Protein AF-A0A645DW11-F1 (afdb_monomer_lite)

Structure (mmCIF, N/CA/C/O backbone):
data_AF-A0A645DW11-F1
#
_entry.id   AF-A0A645DW11-F1
#
loop_
_atom_site.group_PDB
_atom_site.id
_atom_site.type_symbol
_atom_site.label_atom_id
_atom_site.label_alt_id
_atom_site.label_comp_id
_atom_site.label_asym_id
_atom_site.label_entity_id
_atom_site.label_seq_id
_atom_site.pdbx_PDB_ins_code
_atom_site.Cartn_x
_atom_site.Cartn_y
_atom_site.Cartn_z
_atom_site.occupancy
_atom_site.B_iso_or_equiv
_atom_site.auth_seq_id
_atom_site.auth_comp_id
_atom_site.auth_asym_id
_atom_site.auth_atom_id
_atom_site.pdbx_PDB_model_num
ATOM 1 N N . MET A 1 1 ? 14.569 16.058 -11.344 1.00 47.72 1 MET A N 1
ATOM 2 C CA . MET A 1 1 ? 13.629 14.921 -11.445 1.00 47.72 1 MET A CA 1
ATOM 3 C C . MET A 1 1 ? 12.565 15.283 -12.467 1.00 47.72 1 MET A C 1
ATOM 5 O O . MET A 1 1 ? 12.013 16.370 -12.363 1.00 47.72 1 MET A O 1
ATOM 9 N N . LYS A 1 2 ? 12.343 14.436 -13.477 1.00 69.00 2 LYS A N 1
ATOM 10 C CA . LYS A 1 2 ? 11.319 14.630 -14.516 1.00 69.00 2 LYS A CA 1
ATOM 11 C C . LYS A 1 2 ? 10.153 13.693 -14.203 1.00 69.00 2 LYS A C 1
ATOM 13 O O . LYS A 1 2 ? 10.388 12.536 -13.873 1.00 69.00 2 LYS A O 1
ATOM 18 N N . LYS A 1 3 ? 8.920 14.192 -14.282 1.00 66.06 3 LYS A N 1
ATOM 19 C CA . LYS A 1 3 ? 7.724 13.344 -14.229 1.00 66.06 3 LYS A CA 1
ATOM 20 C C . LYS A 1 3 ? 7.650 12.554 -15.539 1.00 66.06 3 LYS A C 1
ATOM 22 O O . LYS A 1 3 ? 7.740 13.162 -16.603 1.00 66.06 3 LYS A O 1
ATOM 27 N N . LEU A 1 4 ? 7.510 11.238 -15.449 1.00 67.75 4 LEU A N 1
ATOM 28 C CA . LEU A 1 4 ? 7.292 10.354 -16.594 1.00 67.75 4 LEU A CA 1
ATOM 29 C C . LEU A 1 4 ? 5.898 9.734 -16.478 1.00 67.75 4 LEU A C 1
ATOM 31 O O . LEU A 1 4 ? 5.398 9.554 -15.364 1.00 67.75 4 LEU A O 1
ATOM 35 N N . GLU A 1 5 ? 5.267 9.443 -17.612 1.00 64.38 5 GLU A N 1
ATOM 36 C CA . GLU A 1 5 ? 4.004 8.707 -17.651 1.00 64.38 5 GLU A CA 1
ATOM 37 C C . GLU A 1 5 ? 4.282 7.212 -17.826 1.00 64.38 5 GLU A C 1
ATOM 39 O O . GLU A 1 5 ? 5.211 6.815 -18.524 1.00 64.38 5 GLU A O 1
ATOM 44 N N . VAL A 1 6 ? 3.480 6.374 -17.168 1.00 65.19 6 VAL A N 1
ATOM 45 C CA . VAL A 1 6 ? 3.651 4.910 -17.139 1.00 65.19 6 VAL A CA 1
ATOM 46 C C . VAL A 1 6 ? 3.847 4.276 -18.533 1.00 65.19 6 VAL A C 1
ATOM 48 O O . VAL A 1 6 ? 4.740 3.434 -18.654 1.00 65.19 6 VAL A O 1
ATOM 51 N N . PRO A 1 7 ? 3.087 4.650 -19.589 1.00 63.72 7 PRO A N 1
ATOM 52 C CA . PRO A 1 7 ? 3.240 4.037 -20.912 1.00 63.72 7 PRO A CA 1
ATOM 53 C C . PRO A 1 7 ? 4.620 4.305 -21.527 1.00 63.72 7 PRO A C 1
ATOM 55 O O . PRO A 1 7 ? 5.224 3.406 -22.111 1.00 6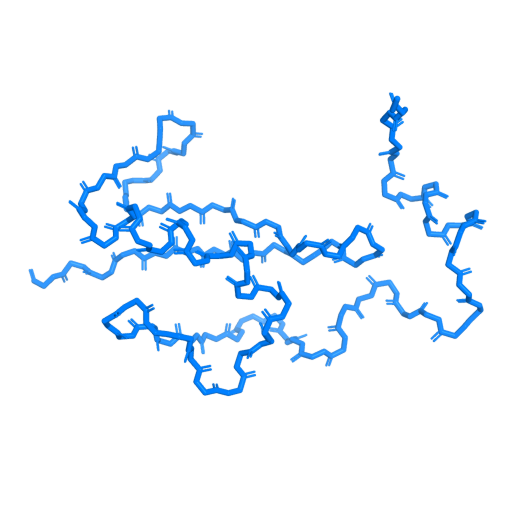3.72 7 PRO A O 1
ATOM 58 N N . ASP A 1 8 ? 5.140 5.518 -21.335 1.00 66.31 8 ASP A N 1
ATOM 59 C CA . ASP A 1 8 ? 6.438 5.939 -21.864 1.00 66.31 8 ASP A CA 1
ATOM 60 C C . ASP A 1 8 ? 7.581 5.232 -21.135 1.00 66.31 8 ASP A C 1
ATOM 62 O O . ASP A 1 8 ? 8.549 4.793 -21.754 1.00 66.31 8 ASP A O 1
ATOM 66 N N . VAL A 1 9 ? 7.450 5.058 -19.812 1.00 68.12 9 VAL A N 1
ATOM 67 C CA . VAL A 1 9 ? 8.474 4.382 -19.005 1.00 68.12 9 VAL A CA 1
ATOM 68 C C . VAL A 1 9 ? 8.645 2.932 -19.451 1.00 68.12 9 VAL A C 1
ATOM 70 O O . VAL A 1 9 ? 9.770 2.452 -19.578 1.00 68.12 9 VAL A O 1
ATOM 73 N N . HIS A 1 10 ? 7.542 2.233 -19.719 1.00 69.25 10 HIS A N 1
ATOM 74 C CA . HIS A 1 10 ? 7.616 0.838 -20.131 1.00 69.25 10 HIS A CA 1
ATOM 75 C C . HIS A 1 10 ? 8.172 0.683 -21.553 1.00 69.25 10 HIS A C 1
ATOM 77 O O . HIS A 1 10 ? 8.925 -0.251 -21.808 1.00 69.25 10 HIS A O 1
ATOM 83 N N . SER A 1 11 ? 7.834 1.581 -22.483 1.00 67.44 11 SER A N 1
ATOM 84 C CA . SER A 1 11 ? 8.343 1.495 -23.858 1.00 67.44 11 SER A CA 1
ATOM 85 C C . SER A 1 11 ? 9.818 1.886 -23.987 1.00 67.44 11 SER A C 1
ATOM 87 O O . SER A 1 11 ? 10.484 1.405 -24.898 1.00 67.44 11 SER A O 1
ATOM 89 N N . GLU A 1 12 ? 10.314 2.783 -23.132 1.00 75.19 12 GLU A N 1
ATOM 90 C CA . GLU A 1 12 ? 11.661 3.358 -23.258 1.00 75.19 12 GLU A CA 1
ATOM 91 C C . GLU A 1 12 ? 12.684 2.705 -22.308 1.00 75.19 12 GLU A C 1
ATOM 93 O O . GLU A 1 12 ? 13.870 2.662 -22.631 1.00 75.19 12 GLU A O 1
ATOM 98 N N . TYR A 1 13 ? 12.247 2.170 -21.158 1.00 76.50 13 TYR A N 1
ATOM 99 C CA . TYR A 1 13 ? 13.152 1.710 -20.091 1.00 76.50 13 TYR A CA 1
ATOM 100 C C . TYR A 1 13 ? 12.944 0.261 -19.630 1.00 76.50 13 TYR A C 1
ATOM 102 O O . TYR A 1 13 ? 13.789 -0.253 -18.892 1.00 76.50 13 TYR A O 1
ATOM 110 N N . ALA A 1 14 ? 11.852 -0.413 -20.008 1.00 73.12 14 ALA A N 1
ATOM 111 C CA . ALA A 1 14 ? 11.672 -1.822 -19.655 1.00 73.12 14 ALA A CA 1
ATOM 112 C C . ALA A 1 14 ? 12.545 -2.720 -20.548 1.00 73.12 14 ALA A C 1
ATOM 114 O O . ALA A 1 14 ? 12.664 -2.494 -21.749 1.00 73.12 14 ALA A O 1
ATOM 115 N N . ALA A 1 15 ? 13.144 -3.762 -19.969 1.00 75.00 15 ALA A N 1
ATOM 116 C CA . ALA A 1 15 ? 13.813 -4.797 -20.757 1.00 75.00 15 ALA A CA 1
ATOM 117 C C . ALA A 1 15 ? 12.774 -5.681 -21.475 1.00 75.00 15 ALA A C 1
ATOM 119 O O . ALA A 1 15 ? 11.676 -5.872 -20.953 1.00 75.00 15 ALA A O 1
ATOM 120 N N . ASP A 1 16 ? 13.137 -6.285 -22.614 1.00 69.31 16 ASP A N 1
ATOM 121 C CA . ASP A 1 16 ? 12.224 -7.050 -23.489 1.00 69.31 16 ASP A CA 1
ATOM 122 C C . ASP A 1 16 ? 11.403 -8.152 -22.788 1.00 69.31 16 ASP A C 1
ATOM 124 O O . ASP A 1 16 ? 10.331 -8.523 -23.256 1.00 69.31 16 ASP A O 1
ATOM 128 N N . ASN A 1 17 ? 11.881 -8.667 -21.650 1.00 69.81 17 ASN A N 1
ATOM 129 C CA . ASN A 1 17 ? 11.229 -9.735 -20.881 1.00 69.81 17 ASN A CA 1
ATOM 130 C C . ASN A 1 17 ? 10.521 -9.251 -19.601 1.00 69.81 17 ASN A C 1
ATOM 132 O O . ASN A 1 17 ? 10.219 -10.057 -18.719 1.00 69.81 17 ASN A O 1
ATOM 136 N N . VAL A 1 18 ? 10.280 -7.948 -19.456 1.00 66.88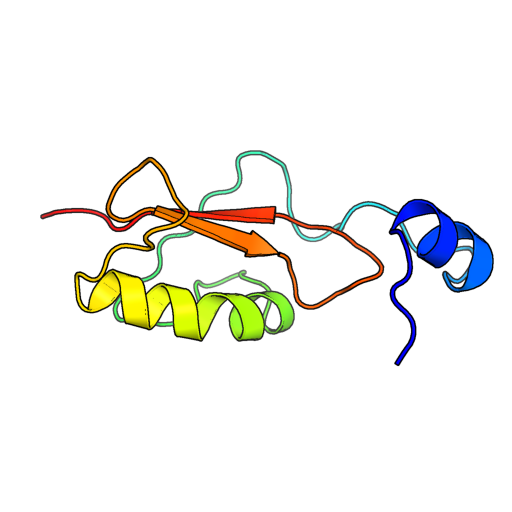 18 VAL A N 1
ATOM 137 C CA . VAL A 1 18 ? 9.557 -7.386 -18.309 1.00 66.88 18 VAL A CA 1
ATOM 138 C C . VAL A 1 18 ? 8.069 -7.288 -18.648 1.00 66.88 18 VAL A C 1
ATOM 140 O O . VAL A 1 18 ? 7.671 -6.655 -19.623 1.00 66.88 18 VAL A O 1
ATOM 143 N N . HIS A 1 19 ? 7.234 -7.960 -17.856 1.00 66.25 19 HIS A N 1
ATOM 144 C CA . HIS A 1 19 ? 5.785 -7.969 -18.049 1.00 66.25 19 HIS A CA 1
ATOM 145 C C . HIS A 1 19 ? 5.141 -6.732 -17.435 1.00 66.25 19 HIS A C 1
ATOM 147 O O . HIS A 1 19 ? 5.272 -6.546 -16.240 1.00 66.25 19 HIS A O 1
ATOM 153 N N . ILE A 1 20 ? 4.306 -6.008 -18.184 1.00 65.56 20 ILE A N 1
ATOM 154 C CA . ILE A 1 20 ? 3.559 -4.814 -17.721 1.00 65.56 20 ILE A CA 1
ATOM 155 C C . ILE A 1 20 ? 2.774 -5.058 -16.412 1.00 65.56 20 ILE A C 1
ATOM 157 O O . ILE A 1 20 ? 2.559 -4.145 -15.612 1.00 65.56 20 ILE A O 1
ATOM 161 N N . HIS A 1 21 ? 2.358 -6.302 -16.168 1.00 67.12 21 HIS A N 1
ATOM 162 C CA . HIS A 1 21 ? 1.635 -6.704 -14.968 1.00 67.12 21 HIS A CA 1
ATOM 163 C C . HIS A 1 21 ? 2.544 -7.453 -13.992 1.00 6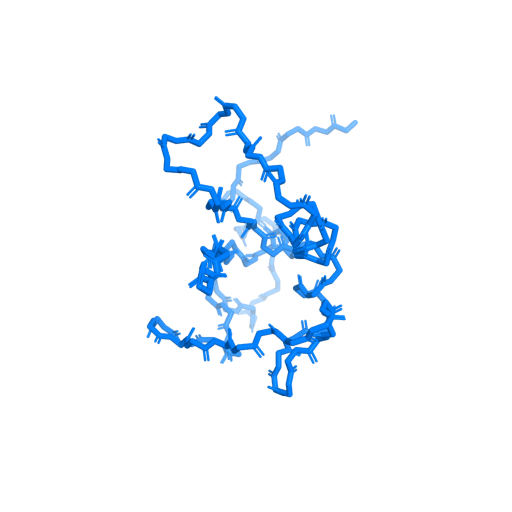7.12 21 HIS A C 1
ATOM 165 O O . HIS A 1 21 ? 3.255 -8.388 -14.365 1.00 67.12 21 HIS A O 1
ATOM 171 N N . CYS A 1 22 ? 2.466 -7.096 -12.708 1.00 69.50 22 CYS A N 1
ATOM 172 C CA . CYS A 1 22 ? 3.203 -7.801 -11.667 1.00 69.50 22 CYS A CA 1
ATOM 173 C C . CYS A 1 22 ? 2.725 -9.258 -11.561 1.00 69.50 22 CYS A C 1
ATOM 175 O O . CYS A 1 22 ? 1.622 -9.525 -11.091 1.00 69.50 22 CYS A O 1
ATOM 177 N N . ALA A 1 23 ? 3.585 -10.212 -11.920 1.00 67.56 23 ALA A N 1
ATOM 178 C CA . ALA A 1 23 ? 3.260 -11.641 -11.901 1.00 67.56 23 ALA A CA 1
ATOM 179 C C . ALA A 1 23 ? 2.950 -12.208 -10.499 1.00 67.56 23 ALA A C 1
ATOM 181 O O . ALA A 1 23 ? 2.441 -13.321 -10.379 1.00 67.56 23 ALA A O 1
ATOM 182 N N . LYS A 1 24 ? 3.281 -11.471 -9.428 1.00 67.25 24 LYS A N 1
ATOM 183 C CA . LYS A 1 24 ? 3.079 -11.925 -8.043 1.00 67.25 24 LYS A CA 1
ATOM 184 C C . LYS A 1 24 ? 1.644 -11.805 -7.548 1.00 67.25 24 LYS A C 1
ATOM 186 O O . LYS A 1 24 ? 1.314 -12.474 -6.574 1.00 67.25 24 LYS A O 1
ATOM 191 N N . TYR A 1 25 ? 0.827 -10.967 -8.175 1.00 70.81 25 TYR A N 1
ATOM 192 C CA . TYR A 1 25 ? -0.510 -10.662 -7.683 1.00 70.81 25 TYR A CA 1
ATOM 193 C C . TYR A 1 25 ? -1.553 -10.950 -8.751 1.00 70.81 25 TYR A C 1
ATOM 195 O O . TYR A 1 25 ? -1.356 -10.655 -9.928 1.00 70.81 25 TYR A O 1
ATOM 203 N N . LYS A 1 26 ? -2.676 -11.524 -8.321 1.00 71.06 26 LYS A N 1
ATOM 204 C CA . LYS A 1 26 ? -3.882 -11.660 -9.139 1.00 71.06 26 LYS A CA 1
ATOM 205 C C . LYS A 1 26 ? -4.937 -10.679 -8.641 1.00 71.06 26 LYS A C 1
ATOM 207 O O . LYS A 1 26 ? -4.982 -10.365 -7.452 1.00 71.06 26 LYS A O 1
ATOM 212 N N . GLU A 1 27 ? -5.778 -10.195 -9.548 1.00 74.00 27 GLU A N 1
ATOM 213 C CA . GLU A 1 27 ? -6.927 -9.368 -9.174 1.00 74.00 27 GLU A CA 1
ATOM 214 C C . GLU A 1 27 ? -7.819 -10.124 -8.173 1.00 74.00 27 GLU A C 1
ATOM 216 O O . GLU A 1 27 ? -8.032 -11.330 -8.312 1.00 74.00 27 GLU A O 1
ATOM 221 N N . GLY A 1 28 ? -8.286 -9.427 -7.133 1.00 74.69 28 GLY A N 1
ATOM 222 C CA . GLY A 1 28 ? -9.097 -10.011 -6.058 1.00 74.69 28 GLY A CA 1
ATOM 223 C C . GLY A 1 28 ? -8.309 -10.737 -4.963 1.00 74.69 28 GLY A C 1
ATOM 224 O O . GLY A 1 28 ? -8.915 -11.342 -4.086 1.00 74.69 28 GLY A O 1
ATOM 225 N N . GLN A 1 29 ? -6.974 -10.701 -4.980 1.00 81.88 29 GLN A N 1
ATOM 226 C CA . GLN A 1 29 ? -6.177 -11.305 -3.917 1.00 81.88 29 GLN A CA 1
ATOM 227 C C . GLN A 1 29 ? -6.194 -10.452 -2.643 1.00 81.88 29 GLN A C 1
ATOM 229 O O . GLN A 1 29 ? -5.746 -9.305 -2.637 1.00 81.88 29 GLN A O 1
ATOM 234 N N . GLU A 1 30 ? -6.672 -11.043 -1.553 1.00 86.19 30 GLU A N 1
ATOM 235 C CA . GLU A 1 30 ? -6.822 -10.379 -0.260 1.00 86.19 30 GLU A CA 1
ATOM 236 C C . GLU A 1 30 ? -5.744 -10.834 0.725 1.00 86.19 30 GLU A C 1
ATOM 238 O O . GLU A 1 30 ? -5.357 -12.003 0.773 1.00 86.19 30 GLU A O 1
ATOM 243 N N . TYR A 1 31 ? -5.264 -9.895 1.539 1.00 86.50 31 TYR A N 1
ATOM 244 C CA . TYR A 1 31 ? -4.297 -10.166 2.594 1.00 86.50 31 TYR A CA 1
ATOM 245 C C . TYR A 1 31 ? -4.747 -9.510 3.887 1.00 86.50 31 TYR A C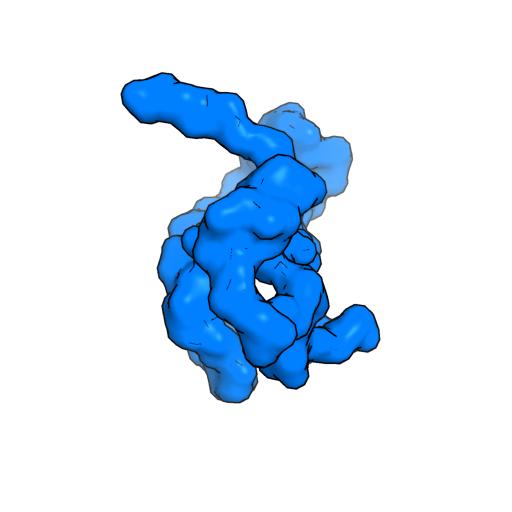 1
ATOM 247 O O . TYR A 1 31 ? -5.075 -8.326 3.913 1.00 86.50 31 TYR A O 1
ATOM 255 N N . LEU A 1 32 ? -4.690 -10.267 4.980 1.00 86.19 32 LEU A N 1
ATOM 256 C CA . LEU A 1 32 ? -4.983 -9.745 6.304 1.00 86.19 32 LEU A CA 1
ATOM 257 C C . LEU A 1 32 ? -3.685 -9.329 6.999 1.00 86.19 32 LEU A C 1
ATOM 259 O O . LEU A 1 32 ? -2.833 -10.160 7.314 1.00 86.19 32 LEU A O 1
ATOM 263 N N . CYS A 1 33 ? -3.554 -8.034 7.261 1.00 86.50 33 CYS A N 1
ATOM 264 C CA . CYS A 1 33 ? -2.491 -7.484 8.089 1.00 86.50 33 CYS A CA 1
ATOM 265 C C . CYS A 1 33 ? -2.936 -7.486 9.558 1.00 86.50 33 CYS A C 1
ATOM 267 O O . CYS A 1 33 ? -3.959 -6.894 9.898 1.00 86.50 33 CYS A O 1
ATOM 269 N N . LYS A 1 34 ? -2.166 -8.134 10.438 1.00 84.19 34 LYS A N 1
ATOM 270 C CA . LYS A 1 34 ? -2.367 -8.089 11.896 1.00 84.19 34 LYS A CA 1
ATOM 271 C C . LYS A 1 34 ? -1.184 -7.378 12.542 1.00 84.19 34 LYS A C 1
ATOM 273 O O . LYS A 1 34 ? -0.045 -7.630 12.162 1.00 84.19 34 LYS A O 1
ATOM 278 N N . ASN A 1 35 ? -1.447 -6.503 13.515 1.00 84.75 35 ASN A N 1
ATOM 279 C CA . ASN A 1 35 ? -0.420 -5.752 14.257 1.00 84.75 35 ASN A CA 1
ATOM 280 C C . ASN A 1 35 ? 0.564 -4.973 13.365 1.00 84.75 35 ASN A C 1
ATOM 282 O O . ASN A 1 35 ? 1.741 -4.850 13.697 1.00 84.75 35 ASN A O 1
ATOM 286 N N . VAL A 1 36 ? 0.095 -4.483 12.212 1.00 84.06 36 VAL A N 1
ATOM 287 C CA . VAL A 1 36 ? 0.927 -3.786 11.216 1.00 84.06 36 VAL A CA 1
ATOM 288 C C . VAL A 1 36 ? 2.152 -4.610 10.784 1.00 84.06 36 VAL A C 1
ATOM 290 O O . VAL A 1 36 ? 3.230 -4.084 10.499 1.00 84.06 36 VAL A O 1
ATOM 293 N N . GLN A 1 37 ? 1.998 -5.933 10.744 1.00 88.06 37 GLN A N 1
ATOM 294 C CA . GLN A 1 37 ? 3.016 -6.839 10.235 1.00 88.06 37 GLN A CA 1
ATOM 295 C C . GLN A 1 37 ? 2.721 -7.225 8.794 1.00 88.06 37 GLN A C 1
ATOM 297 O O . GLN A 1 37 ? 1.570 -7.413 8.395 1.00 88.06 37 GLN A O 1
ATOM 302 N N . LYS A 1 38 ? 3.795 -7.380 8.016 1.00 90.19 38 LYS A N 1
ATOM 303 C CA . LYS A 1 38 ? 3.702 -7.819 6.628 1.00 90.19 38 LYS A CA 1
ATOM 304 C C . LYS A 1 38 ? 2.964 -9.163 6.567 1.00 90.19 38 LYS A C 1
ATOM 306 O O . LYS A 1 38 ? 3.423 -10.107 7.213 1.00 90.19 38 LYS A O 1
ATOM 311 N N . PRO A 1 39 ? 1.908 -9.296 5.747 1.00 86.88 39 PRO A N 1
ATOM 312 C CA . PRO A 1 39 ? 1.251 -10.577 5.552 1.00 86.88 39 PRO A CA 1
ATOM 313 C C . PRO A 1 39 ? 2.223 -11.621 4.987 1.00 86.88 39 PRO A C 1
ATOM 315 O O . PRO A 1 39 ? 3.160 -11.305 4.231 1.00 86.88 39 PRO A O 1
ATOM 318 N N . GLU A 1 40 ? 1.992 -12.886 5.327 1.00 84.62 40 GLU A N 1
ATOM 319 C CA . GLU A 1 40 ? 2.703 -13.992 4.694 1.00 84.62 40 GLU A CA 1
ATOM 320 C C . GLU A 1 40 ? 2.368 -14.026 3.193 1.00 84.62 40 GLU A C 1
ATOM 322 O O . GLU A 1 40 ? 1.244 -13.746 2.781 1.00 84.62 40 GLU A O 1
ATOM 327 N N . GLY A 1 41 ? 3.375 -14.253 2.348 1.00 82.06 41 GLY A N 1
ATOM 328 C CA . GLY A 1 41 ? 3.210 -14.201 0.891 1.00 82.06 41 GLY A CA 1
ATOM 329 C C . GLY A 1 41 ? 3.081 -12.796 0.279 1.00 82.06 41 GLY A C 1
ATOM 330 O O . GLY A 1 41 ? 3.153 -12.676 -0.942 1.00 82.06 41 GLY A O 1
ATOM 331 N N . PHE A 1 42 ? 2.967 -11.723 1.073 1.00 84.31 42 PHE A N 1
ATOM 332 C CA . PHE A 1 42 ? 2.983 -10.358 0.535 1.00 84.31 42 PHE A CA 1
ATOM 333 C C . PHE A 1 42 ? 4.403 -9.934 0.131 1.00 84.31 42 PHE A C 1
ATOM 335 O O . PHE A 1 42 ? 5.375 -10.198 0.855 1.00 84.31 42 PHE A O 1
ATOM 342 N N . CYS A 1 43 ? 4.526 -9.263 -1.016 1.00 84.44 43 CYS A N 1
ATOM 343 C CA . CYS A 1 43 ? 5.788 -8.771 -1.556 1.00 84.44 43 CYS A CA 1
ATOM 344 C C . CYS A 1 43 ? 6.425 -7.748 -0.610 1.00 84.44 43 CYS A C 1
ATOM 346 O O . CYS A 1 43 ? 5.829 -6.720 -0.295 1.00 84.44 43 CYS A O 1
ATOM 348 N N . SER A 1 44 ? 7.669 -8.000 -0.199 1.00 84.06 44 SER A N 1
ATOM 349 C CA . SER A 1 44 ? 8.414 -7.100 0.688 1.00 84.06 44 SER A CA 1
ATOM 350 C C . SER A 1 44 ? 8.623 -5.708 0.085 1.00 84.06 44 SER A C 1
ATOM 352 O O . SER A 1 44 ? 8.645 -4.735 0.824 1.00 84.06 44 SER A O 1
ATOM 354 N N . TRP A 1 45 ? 8.718 -5.594 -1.244 1.00 82.81 45 TRP A N 1
ATOM 355 C CA . TRP A 1 45 ? 8.876 -4.301 -1.919 1.00 82.81 45 TRP A CA 1
ATOM 356 C C . TRP A 1 45 ? 7.591 -3.470 -1.882 1.00 82.81 45 TRP A C 1
ATOM 358 O O . TRP A 1 45 ? 7.612 -2.290 -1.545 1.00 82.81 45 TRP A O 1
ATOM 368 N N . ALA A 1 46 ? 6.451 -4.113 -2.155 1.00 85.06 46 ALA A N 1
ATOM 369 C CA . ALA A 1 46 ? 5.144 -3.482 -2.012 1.00 85.06 46 ALA A CA 1
ATOM 370 C C . ALA A 1 46 ? 4.869 -3.116 -0.545 1.00 85.06 46 ALA A C 1
ATOM 372 O O . ALA A 1 46 ? 4.290 -2.070 -0.268 1.00 85.06 46 ALA A O 1
ATOM 373 N N . TRP A 1 47 ? 5.336 -3.939 0.402 1.00 87.38 47 TRP A N 1
ATOM 374 C CA . TRP A 1 47 ? 5.173 -3.676 1.829 1.00 87.38 47 TRP A CA 1
ATOM 375 C C . TRP A 1 47 ? 5.818 -2.364 2.273 1.00 87.38 47 TRP A C 1
ATOM 377 O O . TRP A 1 47 ? 5.223 -1.663 3.078 1.00 87.38 47 TRP A O 1
ATOM 387 N N . VAL A 1 48 ? 6.979 -1.986 1.728 1.00 87.12 48 VAL A N 1
ATOM 388 C CA . VAL A 1 48 ? 7.631 -0.709 2.077 1.00 87.12 48 VAL A CA 1
ATOM 389 C C . VAL A 1 48 ? 6.737 0.491 1.744 1.00 87.12 48 VAL A C 1
ATOM 391 O O . VAL A 1 48 ? 6.667 1.431 2.529 1.00 87.12 48 VAL A O 1
ATOM 394 N N . ALA A 1 49 ? 6.006 0.447 0.626 1.00 86.50 49 ALA A N 1
ATOM 395 C CA . ALA A 1 49 ? 5.054 1.501 0.262 1.00 86.50 49 ALA A CA 1
ATOM 396 C C . ALA A 1 49 ? 3.776 1.473 1.122 1.00 86.50 49 ALA A C 1
ATOM 398 O O . ALA A 1 49 ? 3.180 2.510 1.403 1.00 86.50 49 ALA A O 1
ATOM 399 N N . VAL A 1 50 ? 3.355 0.277 1.538 1.00 89.69 50 VAL A N 1
ATOM 400 C CA . VAL A 1 50 ? 2.087 0.025 2.236 1.00 89.69 50 VAL A CA 1
ATOM 401 C C . VAL A 1 50 ? 2.199 0.194 3.757 1.00 89.69 50 VAL A C 1
ATOM 403 O O . VAL A 1 50 ? 1.219 0.561 4.397 1.00 89.69 50 VAL A O 1
ATOM 406 N N . GLN A 1 51 ? 3.369 -0.054 4.351 1.00 90.06 51 GLN A N 1
ATOM 407 C CA . GLN A 1 51 ? 3.554 -0.142 5.802 1.00 90.06 51 GLN A CA 1
ATOM 408 C C . GLN A 1 51 ? 3.150 1.141 6.530 1.00 90.06 51 GLN A C 1
ATOM 410 O O . GLN A 1 51 ? 2.366 1.073 7.471 1.00 90.06 51 GLN A O 1
ATOM 415 N N . ASP A 1 52 ? 3.651 2.298 6.093 1.00 89.94 52 ASP A N 1
ATOM 416 C CA . ASP A 1 52 ? 3.329 3.598 6.703 1.00 89.94 52 ASP A CA 1
ATOM 417 C C . ASP A 1 52 ? 1.816 3.869 6.681 1.00 89.94 52 ASP A C 1
ATOM 419 O O . ASP A 1 52 ? 1.217 4.267 7.680 1.00 89.94 52 ASP A O 1
ATOM 423 N N . LYS A 1 53 ? 1.173 3.525 5.561 1.00 90.38 53 LYS A N 1
ATOM 424 C CA . LYS A 1 53 ? -0.272 3.665 5.366 1.00 90.38 53 LYS A CA 1
ATOM 425 C C . LYS A 1 53 ? -1.061 2.724 6.266 1.00 90.38 53 LYS A C 1
ATOM 427 O O . LYS A 1 53 ? -2.039 3.131 6.884 1.00 90.38 53 LYS A O 1
ATOM 432 N N . ALA A 1 54 ? -0.601 1.482 6.399 1.00 90.25 54 ALA A N 1
ATOM 433 C CA . ALA A 1 54 ? -1.181 0.511 7.314 1.00 90.25 54 ALA A CA 1
ATOM 434 C C . ALA A 1 54 ? -1.060 0.962 8.780 1.00 90.25 54 ALA A C 1
ATOM 436 O O . ALA A 1 54 ? -2.013 0.782 9.532 1.00 90.25 54 ALA A O 1
ATOM 437 N N . VAL A 1 55 ? 0.063 1.576 9.185 1.00 90.69 55 VAL A N 1
ATOM 438 C CA . VAL A 1 55 ? 0.219 2.164 10.531 1.00 90.69 55 VAL A CA 1
ATOM 439 C C . VAL A 1 55 ? -0.765 3.314 10.723 1.00 90.69 55 VAL A C 1
ATOM 441 O O . VAL A 1 55 ? -1.483 3.340 11.718 1.00 90.69 55 VAL A O 1
ATOM 444 N N . PHE A 1 56 ? -0.825 4.245 9.773 1.00 91.31 56 PHE A N 1
ATOM 445 C CA . PHE A 1 56 ? -1.689 5.421 9.859 1.00 91.31 56 PHE A CA 1
ATOM 446 C C . PHE A 1 56 ? -3.170 5.042 9.974 1.00 91.31 56 PHE A C 1
ATOM 448 O O . PHE A 1 56 ? -3.872 5.547 10.852 1.00 91.31 56 PHE A O 1
ATOM 455 N N . LEU A 1 57 ? -3.619 4.085 9.154 1.00 90.06 57 LEU A N 1
ATOM 456 C CA . LEU A 1 57 ? -4.955 3.509 9.263 1.00 90.06 57 LEU A CA 1
ATOM 457 C C . LEU A 1 57 ? -5.138 2.793 10.608 1.00 90.06 57 LEU A C 1
ATOM 459 O O . LEU A 1 57 ? -6.130 3.032 11.284 1.00 90.06 57 LEU A O 1
ATOM 463 N N . ALA A 1 58 ? -4.187 1.965 11.053 1.00 87.88 58 ALA A N 1
ATOM 464 C CA . ALA A 1 58 ? -4.295 1.248 12.330 1.00 87.88 58 ALA A CA 1
ATOM 465 C C . ALA A 1 58 ? -4.408 2.180 13.553 1.00 87.88 58 ALA A C 1
ATOM 467 O O . ALA A 1 58 ? -5.050 1.813 14.535 1.00 87.88 58 ALA A O 1
ATOM 468 N N . LEU A 1 59 ? -3.841 3.388 13.483 1.00 89.69 59 LEU A N 1
ATOM 469 C CA . LEU A 1 59 ? -3.990 4.437 14.500 1.00 89.69 59 LEU A CA 1
ATOM 470 C C . LEU A 1 59 ? -5.371 5.123 14.483 1.00 89.69 59 LEU A C 1
ATOM 472 O O . LEU A 1 59 ? -5.659 5.936 15.358 1.00 89.69 59 LEU A O 1
ATOM 476 N N . GLY A 1 60 ? -6.237 4.789 13.522 1.00 88.44 60 GLY A N 1
ATOM 477 C CA . GLY A 1 60 ? -7.589 5.334 13.397 1.00 88.44 60 GLY A CA 1
ATOM 478 C C . GLY A 1 60 ? -7.661 6.649 12.624 1.00 88.44 60 GLY A C 1
ATOM 479 O O . GLY A 1 60 ? -8.655 7.363 12.740 1.00 88.44 60 GLY A O 1
ATOM 480 N N . HIS A 1 61 ? -6.625 6.992 11.856 1.00 90.31 61 HIS A N 1
ATOM 481 C CA . HIS A 1 61 ? -6.652 8.174 11.005 1.00 90.31 61 HIS A CA 1
ATOM 482 C C . HIS A 1 61 ? -7.294 7.884 9.644 1.00 90.31 61 HIS A C 1
ATOM 484 O O . HIS A 1 61 ? -7.164 6.792 9.092 1.00 90.31 61 HIS A O 1
ATOM 490 N N . ASP A 1 62 ? -7.936 8.910 9.089 1.00 91.06 62 ASP A N 1
ATOM 491 C CA . ASP A 1 62 ? -8.538 8.892 7.759 1.00 91.06 62 ASP A CA 1
ATOM 492 C C . ASP A 1 62 ? -7.745 9.792 6.804 1.00 91.06 62 ASP A C 1
ATOM 494 O O . ASP A 1 62 ? -7.234 10.846 7.194 1.00 91.06 62 ASP A O 1
ATOM 498 N N . TYR A 1 63 ? -7.681 9.406 5.530 1.00 88.00 63 TYR A N 1
ATOM 499 C CA . TYR A 1 63 ? -7.048 10.217 4.495 1.00 88.00 63 TYR A CA 1
ATOM 500 C C . TYR A 1 63 ? -8.040 11.224 3.893 1.00 88.00 63 TYR A C 1
ATOM 502 O O . TYR A 1 63 ? -9.069 10.814 3.358 1.00 88.00 63 TYR A O 1
ATOM 510 N N . PRO A 1 64 ? -7.747 12.541 3.903 1.00 88.50 64 PRO A N 1
ATOM 511 C CA . PRO A 1 64 ? -8.709 13.569 3.490 1.00 88.50 64 PRO A CA 1
ATOM 512 C C . PRO A 1 64 ? -8.998 13.579 1.980 1.00 88.50 64 PRO A C 1
ATOM 514 O O . PRO A 1 64 ? -9.991 14.158 1.547 1.00 88.50 64 PRO A O 1
ATOM 517 N N . TRP A 1 65 ? -8.138 12.955 1.172 1.00 89.06 65 TRP A N 1
ATOM 518 C CA . TRP A 1 65 ? -8.323 12.797 -0.274 1.00 89.06 65 TRP A CA 1
ATOM 519 C C . TRP A 1 65 ? -9.095 11.525 -0.656 1.00 89.06 65 TRP A C 1
ATOM 521 O O . TRP A 1 65 ? -9.438 11.359 -1.826 1.00 89.06 65 TRP A O 1
ATOM 531 N N . ILE A 1 66 ? -9.383 10.633 0.299 1.00 91.38 66 ILE A N 1
ATOM 532 C CA . ILE A 1 66 ? -10.168 9.418 0.066 1.00 91.38 66 ILE A CA 1
ATOM 533 C C . ILE A 1 66 ? -11.601 9.635 0.552 1.00 91.38 66 ILE A C 1
ATOM 535 O O . 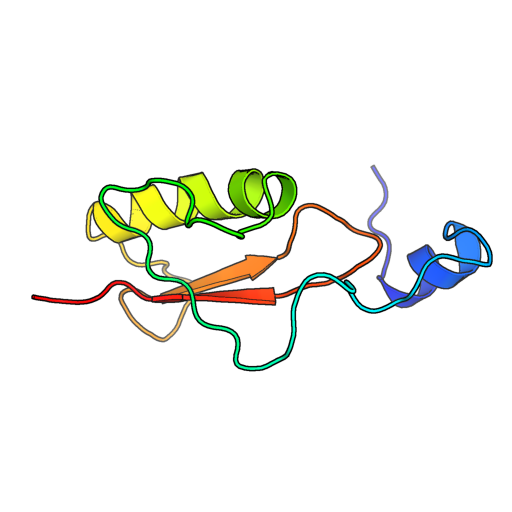ILE A 1 66 ? -11.854 10.104 1.656 1.00 91.38 66 ILE A O 1
ATOM 539 N N . LYS A 1 67 ? -12.572 9.269 -0.291 1.00 88.31 67 LYS A N 1
ATOM 540 C CA . LYS A 1 67 ? -14.003 9.423 0.018 1.00 88.31 67 LYS A CA 1
ATOM 541 C C . LYS A 1 67 ? -14.478 8.484 1.138 1.00 88.31 67 LYS A C 1
ATOM 543 O O . LYS A 1 67 ? -15.418 8.815 1.855 1.00 88.31 67 LYS A O 1
ATOM 548 N N . GLN A 1 68 ? -13.884 7.296 1.235 1.00 90.38 68 GLN A N 1
ATOM 549 C CA . GLN A 1 68 ? -14.220 6.264 2.218 1.00 90.38 68 GLN A CA 1
ATOM 550 C C . GLN A 1 68 ? -13.303 6.386 3.441 1.00 90.38 68 GLN A C 1
ATOM 552 O O . GLN A 1 68 ? -12.084 6.426 3.299 1.00 90.38 68 GLN A O 1
ATOM 557 N N . LYS A 1 69 ? -13.887 6.432 4.640 1.00 89.38 69 LYS A N 1
ATOM 558 C CA . LYS A 1 69 ? -13.122 6.415 5.894 1.00 89.38 69 LYS A CA 1
ATOM 559 C C . LYS A 1 69 ? -12.450 5.060 6.094 1.00 89.38 69 LYS A C 1
ATOM 561 O O . LYS A 1 69 ? -12.986 4.045 5.660 1.00 89.38 69 LYS A O 1
ATOM 566 N N . GLY A 1 70 ? -11.285 5.051 6.734 1.00 88.81 70 GLY A N 1
ATOM 567 C CA . GLY A 1 70 ? -10.494 3.846 6.971 1.00 88.81 70 GLY A CA 1
ATOM 568 C C . GLY A 1 70 ? -9.922 3.198 5.707 1.00 88.81 70 GLY A C 1
ATOM 569 O O . GLY A 1 70 ? -9.441 2.069 5.793 1.00 88.81 70 GLY A O 1
ATOM 570 N N . VAL A 1 71 ? -9.968 3.877 4.556 1.00 92.44 71 VAL A N 1
ATOM 571 C CA . VAL A 1 71 ? -9.491 3.357 3.269 1.00 92.44 71 VAL A CA 1
ATOM 572 C C . VAL A 1 71 ? -8.335 4.202 2.745 1.00 92.44 71 VAL A C 1
ATOM 574 O O . VAL A 1 71 ? -8.334 5.423 2.880 1.00 92.44 71 VAL A O 1
ATOM 577 N N . GLU A 1 72 ? -7.370 3.547 2.104 1.00 91.94 72 GLU A N 1
ATOM 578 C CA . GLU A 1 72 ? -6.308 4.197 1.330 1.00 91.94 72 GLU A CA 1
ATOM 579 C C . GLU A 1 72 ? -6.023 3.415 0.050 1.00 91.94 72 GLU A C 1
ATOM 581 O O . GLU A 1 72 ? -6.113 2.186 0.026 1.00 91.94 72 GLU A O 1
ATOM 586 N N . ILE A 1 73 ? -5.648 4.126 -1.014 1.00 89.50 73 ILE A N 1
ATOM 587 C CA . ILE A 1 73 ? -5.153 3.516 -2.251 1.00 89.50 73 ILE A CA 1
ATOM 588 C C . ILE A 1 73 ? -3.649 3.752 -2.350 1.00 89.50 73 ILE A C 1
ATOM 590 O O . ILE A 1 73 ? -3.193 4.892 -2.359 1.00 89.50 73 ILE A O 1
ATOM 594 N N . VAL A 1 74 ? -2.876 2.673 -2.449 1.00 87.88 74 VAL A N 1
ATOM 595 C CA . VAL A 1 74 ? -1.409 2.724 -2.462 1.00 87.88 74 VAL A CA 1
ATOM 596 C C . VAL A 1 74 ? -0.881 2.060 -3.718 1.00 87.88 74 VAL A C 1
ATOM 598 O O . VAL A 1 74 ? -1.275 0.944 -4.043 1.00 87.88 74 VAL A O 1
ATOM 601 N N . SER A 1 75 ? 0.043 2.713 -4.416 1.00 83.88 75 SER A N 1
ATOM 602 C CA . SER A 1 75 ? 0.774 2.088 -5.515 1.00 83.88 75 SER A CA 1
ATOM 603 C C . SER A 1 75 ? 1.996 1.325 -5.003 1.00 83.88 75 SER A C 1
ATOM 605 O O . SER A 1 75 ? 2.653 1.750 -4.051 1.00 83.88 75 SER A O 1
ATOM 607 N N . CYS A 1 76 ? 2.359 0.230 -5.668 1.00 79.81 76 CYS A N 1
ATOM 608 C CA . CYS A 1 76 ? 3.667 -0.390 -5.479 1.00 79.81 76 CYS A CA 1
ATOM 609 C C . CYS 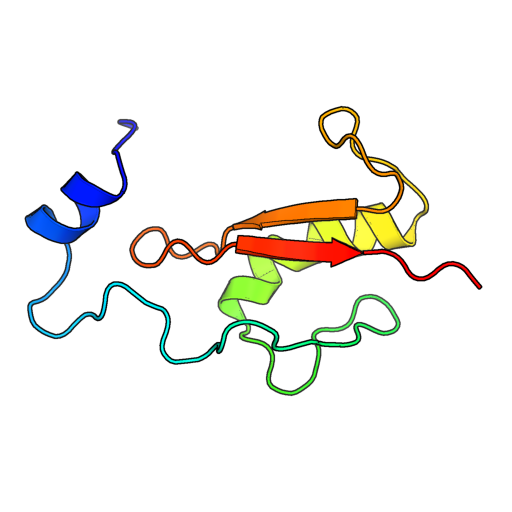A 1 76 ? 4.788 0.644 -5.689 1.00 79.81 76 CYS A C 1
ATOM 611 O O . CYS A 1 76 ? 4.665 1.543 -6.518 1.00 79.81 76 CYS A O 1
ATOM 613 N N . ALA A 1 77 ? 5.904 0.486 -4.975 1.00 76.88 77 ALA A N 1
ATOM 614 C CA . ALA A 1 77 ? 7.107 1.296 -5.188 1.00 76.88 77 ALA A CA 1
ATOM 615 C C . ALA A 1 77 ? 7.818 0.987 -6.523 1.00 76.88 77 ALA A C 1
ATOM 617 O O . ALA A 1 77 ? 8.811 1.627 -6.860 1.00 76.88 77 ALA A O 1
ATOM 618 N N . ASP A 1 78 ? 7.340 -0.015 -7.259 1.00 75.75 78 ASP A N 1
ATOM 619 C CA . ASP A 1 78 ? 7.822 -0.342 -8.591 1.00 75.75 78 ASP A CA 1
ATOM 620 C C . ASP A 1 78 ? 7.103 0.515 -9.643 1.00 75.75 78 ASP A C 1
ATOM 622 O O . ASP A 1 78 ? 5.909 0.352 -9.887 1.00 75.75 78 ASP A O 1
ATOM 626 N N . GLY A 1 79 ? 7.839 1.445 -10.252 1.00 69.00 79 GLY A N 1
ATOM 627 C CA . GLY A 1 79 ? 7.317 2.341 -11.284 1.00 69.00 79 GLY A CA 1
ATOM 628 C C . GLY A 1 79 ? 7.139 1.689 -12.658 1.00 69.00 79 GLY A C 1
ATOM 629 O O . GLY A 1 79 ? 6.474 2.280 -13.505 1.00 69.00 79 GLY A O 1
ATOM 630 N N . LEU A 1 80 ? 7.706 0.496 -12.885 1.00 70.00 80 LEU A N 1
ATOM 631 C CA . LEU A 1 80 ? 7.531 -0.257 -14.135 1.00 70.00 80 LEU A CA 1
ATOM 632 C C . LEU A 1 80 ? 6.217 -1.045 -14.145 1.00 70.00 80 LEU A C 1
ATOM 634 O O . LEU A 1 80 ? 5.645 -1.282 -15.205 1.00 70.00 80 LEU A O 1
ATOM 638 N N . HIS A 1 81 ? 5.722 -1.406 -12.960 1.00 70.56 81 HIS A N 1
ATOM 639 C CA . HIS A 1 81 ? 4.518 -2.209 -12.772 1.00 70.56 81 HIS A CA 1
ATOM 640 C C . HIS A 1 81 ? 3.540 -1.468 -11.854 1.00 70.56 81 HIS A C 1
ATOM 642 O O . HIS A 1 81 ? 3.593 -1.645 -10.630 1.00 70.56 81 HIS A O 1
ATOM 648 N N . PRO A 1 82 ? 2.628 -0.641 -12.395 1.00 69.44 82 PRO A N 1
ATOM 649 C CA . PRO A 1 82 ? 1.651 0.067 -11.577 1.00 69.44 82 PRO A CA 1
ATOM 650 C C . PRO A 1 82 ? 0.656 -0.931 -10.969 1.00 69.44 82 PRO A C 1
ATOM 652 O O . PRO A 1 82 ? -0.345 -1.301 -11.578 1.00 69.44 82 PRO A O 1
ATOM 655 N N . VAL A 1 83 ? 0.925 -1.381 -9.746 1.00 76.31 83 VAL A N 1
ATOM 656 C CA . VAL A 1 83 ? -0.021 -2.176 -8.954 1.00 76.31 83 VAL A CA 1
ATOM 657 C C . VAL A 1 83 ? -0.628 -1.273 -7.900 1.00 76.31 83 VAL A C 1
ATOM 659 O O . VAL A 1 83 ? 0.105 -0.709 -7.089 1.00 76.31 83 VAL A O 1
ATOM 662 N N . LEU A 1 84 ? -1.952 -1.146 -7.912 1.00 82.94 84 LEU A N 1
ATOM 663 C CA . LEU A 1 84 ? -2.709 -0.419 -6.900 1.00 82.94 84 LEU A CA 1
ATOM 664 C C . LEU A 1 84 ? -3.261 -1.410 -5.875 1.00 82.94 84 LEU A C 1
ATOM 666 O O . LEU A 1 84 ? -3.892 -2.403 -6.231 1.00 82.94 84 LEU A O 1
ATOM 670 N N . TYR A 1 85 ? -3.043 -1.117 -4.601 1.00 85.00 85 TYR A N 1
ATOM 671 C CA . TYR A 1 85 ? -3.587 -1.848 -3.470 1.00 85.00 85 TYR A CA 1
ATOM 672 C C . TYR A 1 85 ? -4.631 -0.974 -2.790 1.00 85.00 85 TYR A C 1
ATOM 674 O O . TYR A 1 85 ? -4.359 0.182 -2.462 1.00 85.00 85 TYR A O 1
ATOM 682 N N . LYS A 1 86 ? -5.815 -1.538 -2.549 1.00 89.81 86 LYS A N 1
ATOM 683 C CA . LYS A 1 86 ? -6.789 -0.954 -1.631 1.00 89.81 86 LYS A CA 1
ATOM 684 C C . LYS A 1 86 ? -6.472 -1.464 -0.230 1.00 89.81 86 LYS A C 1
ATOM 686 O O . LYS A 1 86 ? -6.508 -2.667 0.012 1.00 89.81 86 LYS A O 1
ATOM 691 N N . LEU A 1 87 ? -6.166 -0.551 0.679 1.00 89.81 87 LEU A N 1
ATOM 692 C CA . LEU A 1 87 ? -6.084 -0.831 2.103 1.00 89.81 87 LEU A CA 1
ATOM 693 C C . LEU A 1 87 ? -7.408 -0.448 2.742 1.00 89.81 87 LEU A C 1
ATOM 695 O O . LEU A 1 87 ? -7.941 0.621 2.458 1.00 89.81 87 LEU A O 1
ATOM 699 N N . GLU A 1 88 ? -7.909 -1.305 3.619 1.00 90.44 88 GLU A N 1
ATOM 700 C CA . GLU A 1 88 ? -9.110 -1.050 4.400 1.00 90.44 88 GLU A CA 1
ATOM 701 C C . GLU A 1 88 ? -8.857 -1.474 5.846 1.00 90.44 88 GLU A C 1
ATOM 703 O O . GLU A 1 88 ? -8.353 -2.568 6.115 1.00 90.44 88 GLU A O 1
ATOM 708 N N . ARG A 1 89 ? -9.166 -0.579 6.783 1.00 89.38 89 ARG A N 1
ATOM 709 C CA . ARG A 1 89 ? -9.155 -0.875 8.211 1.00 89.38 89 ARG A CA 1
ATOM 710 C C . ARG A 1 89 ? -10.422 -1.639 8.564 1.00 89.38 89 ARG A C 1
ATOM 712 O O . ARG A 1 89 ? -11.520 -1.132 8.367 1.00 89.38 89 ARG A O 1
ATOM 719 N N . LEU A 1 90 ? -10.257 -2.820 9.150 1.00 83.12 90 LEU A N 1
ATOM 720 C CA . LEU A 1 90 ? -11.367 -3.543 9.758 1.00 83.12 90 LEU A CA 1
ATOM 721 C C . LEU A 1 90 ? -11.739 -2.861 11.080 1.00 83.12 90 LEU A C 1
ATOM 723 O O . LEU A 1 90 ? -10.883 -2.675 11.950 1.00 83.12 90 LEU A O 1
ATOM 727 N N . GLU A 1 91 ? -12.998 -2.458 11.209 1.00 71.44 91 GLU A N 1
ATOM 728 C CA . GLU A 1 91 ? -13.562 -1.981 12.471 1.00 71.44 91 GLU A CA 1
ATOM 729 C C . GLU A 1 91 ? -14.036 -3.197 13.281 1.00 71.44 91 GLU A C 1
ATOM 731 O O . GLU A 1 91 ? -14.704 -4.077 12.737 1.00 71.44 91 GLU A O 1
ATOM 736 N N . ASN A 1 92 ? -13.624 -3.269 14.551 1.00 53.03 92 ASN A N 1
ATOM 737 C CA . ASN A 1 92 ? -14.108 -4.265 15.514 1.00 53.03 92 ASN A CA 1
ATOM 738 C C . ASN A 1 92 ? -15.449 -3.837 16.110 1.00 53.03 92 ASN A C 1
ATOM 740 O O . ASN A 1 92 ? -15.599 -2.622 16.374 1.00 53.03 92 ASN A O 1
#

InterPro domains:
  IPR023811 Conserved hypothetical protein CHP04076 [TIGR04076] (15-91)

Foldseek 3Di:
DDDDDQVCCQVPPNDPPDDLADPLDDPPDDFDDDPLDDGVSDDPQQSVQCSVVSVCLVVQDADPPDPDGQWDWTFGPDSNHTDIDIGHDDDD

Radius of gyration: 14.92 Å; chains: 1; bounding box: 28×29×39 Å

Secondary structure (DSSP, 8-state):
-----HHHHHHHHS-TT--SS-TT--TT------TTPPPTT--HHHHHHHHHHHHHHHTT---TT-SSTTEEEEE-S-SSS--EEEEEPPP-

Organism: NCBI:txid1076179

pLDDT: mean 80.0, std 10.11, range [47.72, 92.44]

Sequence (92 aa):
MKKLEVPDVHSEYAADNVHIHCAKYKEGQEYLCKNVQKPEGFCSWAWVAVQDKAVFLALGHDYPWIKQKGVEIVSCADGLHPVLYKLERLEN